Protein AF-X0VAJ5-F1 (afdb_monomer)

Mean predicted aligned error: 2.84 Å

Organism: NCBI:txid412755

Radius of gyration: 12.58 Å; Cα contacts (8 Å, |Δi|>4): 144; chains: 1; bounding box: 33×22×28 Å

Solvent-accessible sur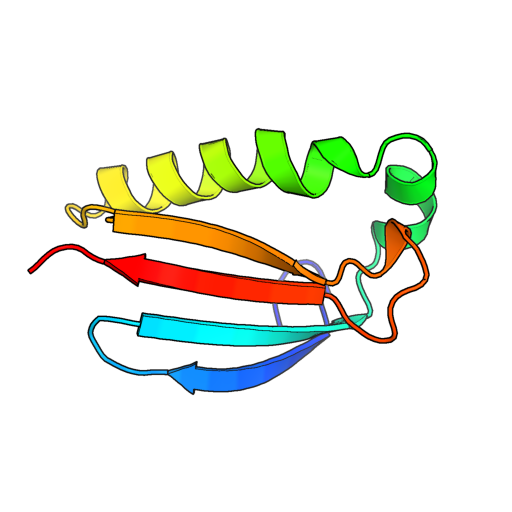face area (backbone atoms only — not comparable to full-atom values): 4515 Å² total; per-residue (Å²): 109,48,100,81,61,36,35,55,49,74,83,38,83,54,99,50,39,37,30,34,41,33,69,40,55,84,54,32,76,73,34,41,84,49,51,60,51,67,61,52,54,46,40,52,51,50,49,53,54,37,46,76,73,77,41,55,69,68,43,67,52,64,83,36,39,45,40,78,71,40,89,30,24,31,43,40,42,30,44,57,136

pLDDT: mean 94.54, std 4.03, range [72.75, 98.31]

Foldseek 3Di:
DDPQPFDWDWPDDDPFKTKIWTQDDPCLCVCLVPVCCVFPVVQVVVQVVQVVVVWHWPDWGWPDGVSPVDNTTITMTGTDD

Nearest PDB structures (foldseek):
  7e2c-assembly1_G  TM=5.633E-01  e=4.990E-01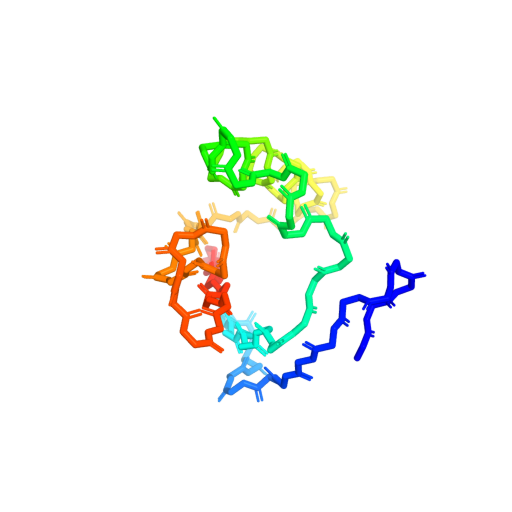  Saccharomyces cerevisiae S288C
  7e93-assembly1_R  TM=5.633E-01  e=4.990E-01  Saccharomyces cerevisiae S288C
  7u06-assembly1_j  TM=5.949E-01  e=1.038E+00  Saccharomyces cerevisiae
  7n7s-assembly2_C  TM=4.641E-01  e=1.038E+00  Elizabethkingia anophelis NUHP1

Structure (mmCIF, N/CA/C/O backbone):
data_AF-X0VAJ5-F1
#
_entry.id   AF-X0VAJ5-F1
#
loop_
_atom_site.group_PDB
_atom_site.id
_atom_site.type_symbol
_atom_site.label_atom_id
_atom_site.label_alt_id
_atom_site.label_comp_id
_atom_site.label_asym_id
_atom_site.label_entity_id
_atom_site.label_seq_id
_atom_site.pdbx_PDB_ins_code
_atom_site.Cartn_x
_atom_site.Cartn_y
_atom_site.Cartn_z
_atom_site.occupancy
_atom_site.B_iso_or_equiv
_atom_site.auth_seq_id
_atom_site.auth_comp_id
_atom_site.auth_asym_id
_atom_site.auth_atom_id
_atom_site.pdbx_PDB_model_num
ATOM 1 N N . ASP A 1 1 ? -6.308 7.334 -7.943 1.00 72.75 1 ASP A N 1
ATOM 2 C CA . ASP A 1 1 ? -4.928 7.854 -8.040 1.00 72.75 1 ASP A CA 1
ATOM 3 C C . ASP A 1 1 ? -4.547 8.636 -6.799 1.00 72.75 1 ASP A C 1
ATOM 5 O O . ASP A 1 1 ? -5.424 9.229 -6.180 1.00 72.75 1 ASP A O 1
ATOM 9 N N . SER A 1 2 ? -3.273 8.583 -6.401 1.00 82.69 2 SER A N 1
ATOM 10 C CA . SER A 1 2 ? -2.753 9.368 -5.271 1.00 82.69 2 SER A CA 1
ATOM 11 C C . SER A 1 2 ? -2.140 10.693 -5.738 1.00 82.69 2 SER A C 1
ATOM 13 O O . SER A 1 2 ? -1.711 10.819 -6.885 1.00 82.69 2 SER A O 1
ATOM 15 N N . GLY A 1 3 ? -2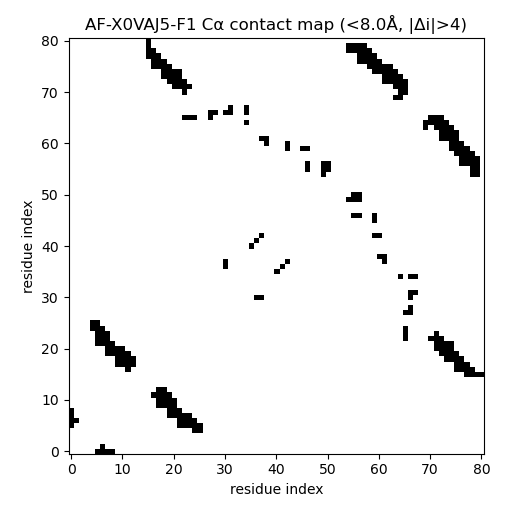.034 11.672 -4.831 1.00 83.81 3 GLY A N 1
ATOM 16 C CA . GLY A 1 3 ? -1.409 12.976 -5.109 1.00 83.81 3 GLY A CA 1
ATOM 17 C C . GLY A 1 3 ? 0.086 12.912 -5.458 1.00 83.81 3 GLY A C 1
ATOM 18 O O . GLY A 1 3 ? 0.631 13.876 -5.981 1.00 83.81 3 GLY A O 1
ATOM 19 N N . ILE A 1 4 ? 0.734 11.769 -5.217 1.00 86.69 4 ILE A N 1
ATOM 20 C CA . ILE A 1 4 ? 2.136 11.497 -5.575 1.00 86.69 4 ILE A CA 1
ATOM 21 C C . ILE A 1 4 ? 2.269 10.693 -6.877 1.00 86.69 4 ILE A C 1
ATOM 23 O O . ILE A 1 4 ? 3.361 10.256 -7.215 1.00 86.69 4 ILE A O 1
ATOM 27 N N . GLY A 1 5 ? 1.174 10.473 -7.614 1.00 92.88 5 GLY A N 1
ATOM 28 C CA . GLY A 1 5 ? 1.201 9.844 -8.938 1.00 92.88 5 GLY A CA 1
ATOM 29 C C . GLY A 1 5 ? 1.140 8.315 -8.947 1.00 92.88 5 GLY A C 1
ATOM 30 O O . GLY A 1 5 ? 1.377 7.720 -9.997 1.00 92.88 5 GLY A O 1
ATOM 31 N N . ILE A 1 6 ? 0.802 7.666 -7.827 1.00 95.38 6 ILE A N 1
ATOM 32 C CA . ILE A 1 6 ? 0.533 6.221 -7.808 1.00 95.38 6 ILE A CA 1
ATOM 33 C C . ILE A 1 6 ? -0.835 5.962 -8.447 1.00 95.38 6 ILE A C 1
ATOM 35 O O . ILE A 1 6 ? -1.842 6.560 -8.041 1.00 95.38 6 ILE A O 1
ATOM 39 N N . LYS A 1 7 ? -0.874 5.050 -9.423 1.00 97.56 7 LYS A N 1
ATOM 40 C CA . LYS A 1 7 ? -2.088 4.700 -10.176 1.00 97.56 7 LYS A CA 1
ATOM 41 C C . LYS A 1 7 ? -2.486 3.262 -9.912 1.00 97.56 7 LYS A C 1
ATOM 43 O O . LYS A 1 7 ? -1.642 2.367 -9.858 1.00 97.56 7 LYS A O 1
ATOM 48 N N . GLY A 1 8 ? -3.782 3.048 -9.752 1.00 96.69 8 GLY A N 1
ATOM 49 C CA . GLY A 1 8 ? -4.313 1.767 -9.325 1.00 96.69 8 GLY A CA 1
ATOM 50 C C . GLY A 1 8 ? -5.821 1.780 -9.174 1.00 96.69 8 GLY A C 1
ATOM 51 O O . GLY A 1 8 ? -6.473 2.796 -9.411 1.00 96.69 8 GLY A O 1
ATOM 52 N N . GLU A 1 9 ? -6.354 0.659 -8.716 1.00 97.19 9 GLU A N 1
ATOM 53 C CA . GLU A 1 9 ? -7.775 0.477 -8.451 1.00 97.19 9 GLU A CA 1
ATOM 54 C C . GLU A 1 9 ? -8.002 -0.078 -7.044 1.00 97.19 9 GLU A C 1
ATOM 56 O O . GLU A 1 9 ? -7.175 -0.812 -6.499 1.00 97.19 9 GLU A O 1
ATOM 61 N N . TRP A 1 10 ? -9.140 0.275 -6.454 1.00 97.38 10 TRP A N 1
ATOM 62 C CA . TRP A 1 10 ? -9.619 -0.357 -5.232 1.00 97.38 10 TRP A CA 1
ATOM 63 C C . TRP A 1 10 ? -10.387 -1.613 -5.620 1.00 97.38 10 TRP A C 1
ATOM 65 O O . TRP A 1 10 ? -11.424 -1.517 -6.272 1.00 97.38 10 TRP A O 1
ATOM 75 N N . VAL A 1 11 ? -9.882 -2.777 -5.223 1.00 98.00 11 VAL A N 1
ATOM 76 C CA . VAL A 1 11 ? -10.591 -4.051 -5.422 1.00 98.00 11 VAL A CA 1
ATOM 77 C C . VAL A 1 11 ? -11.482 -4.382 -4.227 1.00 98.00 11 VAL A C 1
ATOM 79 O O . VAL A 1 11 ? -12.431 -5.148 -4.356 1.00 98.00 11 VAL A O 1
ATOM 82 N N . GLU A 1 12 ? -11.218 -3.749 -3.081 1.00 98.00 12 GLU A N 1
ATOM 83 C CA . GLU A 1 12 ? -12.084 -3.753 -1.910 1.00 98.00 12 GLU A CA 1
ATOM 84 C C . GLU A 1 12 ? -11.988 -2.408 -1.185 1.00 98.00 12 GLU A C 1
ATOM 86 O O . GLU A 1 12 ? -10.896 -1.869 -1.011 1.00 98.00 12 GLU A O 1
ATOM 91 N N . ASN A 1 13 ? -13.126 -1.864 -0.756 1.00 95.56 13 ASN A N 1
ATOM 92 C CA . ASN A 1 13 ? -13.191 -0.611 -0.002 1.00 95.56 13 ASN A CA 1
ATOM 93 C C . ASN A 1 13 ? -14.320 -0.671 1.038 1.00 95.56 13 ASN A C 1
ATOM 95 O O . ASN A 1 13 ? -15.347 0.003 0.927 1.00 95.56 13 ASN A O 1
ATOM 99 N N . GLY A 1 14 ? -14.172 -1.585 1.993 1.00 95.94 14 GLY A N 1
ATOM 100 C CA . GLY A 1 14 ? -15.100 -1.775 3.098 1.00 95.94 14 GLY A CA 1
ATOM 101 C C . GLY A 1 14 ? -14.747 -0.916 4.312 1.00 95.94 14 GLY A C 1
ATOM 102 O O . GLY A 1 14 ? -13.687 -0.309 4.402 1.00 95.94 14 GLY A O 1
ATOM 103 N N . LYS A 1 15 ? -15.640 -0.908 5.308 1.00 94.19 15 LYS A N 1
ATOM 104 C CA . LYS A 1 15 ? -15.450 -0.131 6.549 1.00 94.19 15 LYS A CA 1
ATOM 105 C C . LYS A 1 15 ? -14.292 -0.621 7.426 1.00 94.19 15 LYS A C 1
ATOM 107 O O . LYS A 1 15 ? -13.765 0.158 8.209 1.00 94.19 15 LYS A O 1
ATOM 112 N N . LYS A 1 16 ? -13.960 -1.911 7.349 1.00 95.62 16 LYS A N 1
ATOM 113 C CA . LYS A 1 16 ? -12.945 -2.568 8.194 1.00 95.62 16 LYS A CA 1
ATOM 114 C C . LYS A 1 16 ? -11.770 -3.129 7.407 1.00 95.62 16 LYS A C 1
ATOM 116 O O . LYS A 1 16 ? -10.769 -3.507 8.002 1.00 95.62 16 LYS A O 1
ATOM 121 N N . ARG A 1 17 ? -11.897 -3.198 6.085 1.00 97.19 17 ARG A N 1
ATOM 122 C CA . ARG A 1 17 ? -10.885 -3.764 5.210 1.00 97.19 17 ARG A CA 1
ATOM 123 C C . ARG A 1 17 ? -10.906 -3.062 3.868 1.00 97.19 17 ARG A C 1
ATOM 125 O O . ARG A 1 17 ? -11.976 -2.824 3.306 1.00 97.19 17 ARG A O 1
ATOM 132 N N . ALA A 1 18 ? -9.724 -2.738 3.373 1.00 97.56 18 ALA A N 1
ATOM 133 C CA . ALA A 1 18 ? -9.538 -2.167 2.056 1.00 97.56 18 ALA A CA 1
ATOM 134 C C . ALA A 1 18 ? -8.365 -2.855 1.361 1.00 97.56 18 ALA A C 1
ATOM 136 O O . ALA A 1 18 ? -7.358 -3.188 1.988 1.00 97.56 18 ALA A O 1
ATOM 137 N N . VAL A 1 19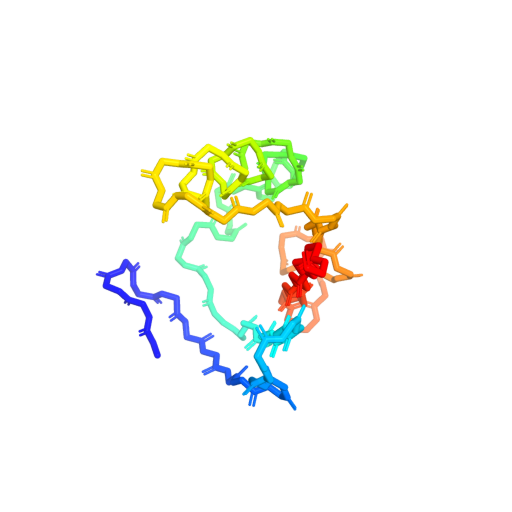 ? -8.509 -3.067 0.055 1.00 98.06 19 VAL A N 1
ATOM 138 C CA . VAL A 1 19 ? -7.467 -3.642 -0.790 1.00 98.06 19 VAL A CA 1
ATOM 139 C C . VAL A 1 19 ? -7.339 -2.810 -2.048 1.00 98.06 19 VAL A C 1
ATOM 141 O O . VAL A 1 19 ? -8.316 -2.578 -2.770 1.00 98.06 19 VAL A O 1
ATOM 144 N N . LYS A 1 20 ? -6.111 -2.395 -2.337 1.00 97.38 20 LYS A N 1
ATOM 145 C CA . LYS A 1 20 ? -5.779 -1.603 -3.513 1.00 97.38 20 LYS A CA 1
ATOM 146 C C . LYS A 1 20 ? -4.722 -2.315 -4.342 1.00 97.38 20 LYS A C 1
ATOM 148 O O . LYS A 1 20 ? -3.719 -2.783 -3.811 1.00 97.38 20 LYS A O 1
ATOM 153 N N . ARG A 1 21 ? -4.934 -2.358 -5.655 1.00 98.31 21 ARG A N 1
ATOM 154 C CA . ARG A 1 21 ? -3.939 -2.816 -6.626 1.00 98.31 21 ARG A CA 1
ATOM 155 C C . ARG A 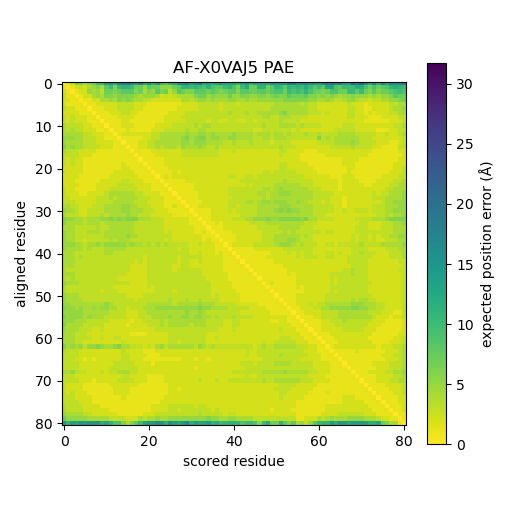1 21 ? -3.326 -1.621 -7.320 1.00 98.31 21 ARG A C 1
ATOM 157 O O . ARG A 1 21 ? -4.038 -0.842 -7.946 1.00 98.31 21 ARG A O 1
ATOM 164 N N . GLU A 1 22 ? -2.017 -1.465 -7.206 1.00 97.56 22 GLU A N 1
ATOM 165 C CA . GLU A 1 22 ? -1.279 -0.348 -7.790 1.00 97.56 22 GLU A CA 1
ATOM 166 C C . GLU A 1 22 ? -0.459 -0.843 -8.977 1.00 97.56 22 GLU A C 1
ATOM 168 O O . GLU A 1 22 ? 0.493 -1.602 -8.817 1.00 97.56 22 GLU A O 1
ATOM 173 N N . TYR A 1 23 ? -0.844 -0.413 -10.176 1.00 97.75 23 TYR A N 1
ATOM 174 C CA . TYR A 1 23 ? -0.226 -0.822 -11.441 1.00 97.75 23 TYR A CA 1
ATOM 175 C C . TYR A 1 23 ? 0.927 0.096 -11.856 1.00 97.75 23 TYR A C 1
ATOM 177 O O . TYR A 1 23 ? 1.690 -0.222 -12.764 1.00 97.75 23 TYR A O 1
ATOM 185 N N . PHE A 1 24 ? 1.059 1.253 -11.206 1.00 97.25 24 PHE A N 1
ATOM 186 C CA . PHE A 1 24 ? 2.158 2.178 -11.439 1.00 97.25 24 PHE A CA 1
ATOM 187 C C . PHE A 1 24 ? 2.535 2.909 -10.153 1.00 97.25 24 PHE A C 1
ATOM 189 O O . PHE A 1 24 ? 1.680 3.514 -9.503 1.00 97.25 24 PHE A O 1
ATOM 196 N N . CYS A 1 25 ? 3.831 2.913 -9.841 1.00 95.25 25 CYS A N 1
ATOM 197 C CA . CYS A 1 25 ? 4.420 3.695 -8.763 1.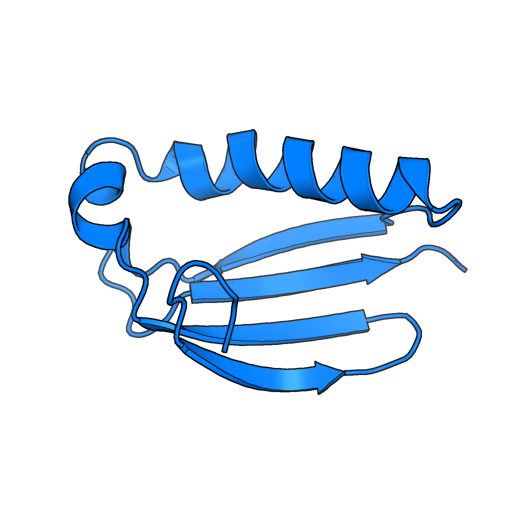00 95.25 25 CYS A CA 1
ATOM 198 C C . CYS A 1 25 ? 5.683 4.407 -9.279 1.00 95.25 25 CYS A C 1
ATOM 200 O O . CYS A 1 25 ? 6.593 3.726 -9.773 1.00 95.25 25 CYS A O 1
ATOM 202 N N . PRO A 1 26 ? 5.784 5.744 -9.142 1.00 95.25 26 PRO A N 1
ATOM 203 C CA . PRO A 1 26 ? 6.937 6.502 -9.633 1.00 95.25 26 PRO A CA 1
ATOM 204 C C . PRO A 1 26 ? 8.239 6.153 -8.902 1.00 95.25 26 PRO A C 1
ATOM 206 O O . PRO A 1 26 ? 9.318 6.377 -9.438 1.00 95.25 26 PRO A O 1
ATOM 209 N N . PHE A 1 27 ? 8.149 5.566 -7.707 1.00 93.25 27 PHE A N 1
ATOM 210 C CA . PHE A 1 27 ? 9.309 5.157 -6.919 1.00 93.25 27 PHE A CA 1
ATOM 211 C C . PHE A 1 27 ? 9.769 3.728 -7.208 1.00 93.25 27 PHE A C 1
ATOM 213 O O . PHE A 1 27 ? 10.837 3.349 -6.737 1.00 93.25 27 PHE A O 1
ATOM 220 N N . SER A 1 28 ? 9.000 2.933 -7.966 1.00 94.38 28 SER A N 1
ATOM 221 C CA . SER A 1 28 ? 9.226 1.484 -8.112 1.00 94.38 28 SER A CA 1
ATOM 222 C C . SER A 1 28 ? 10.651 1.122 -8.539 1.00 94.38 28 SER A C 1
ATOM 224 O O . SER A 1 28 ? 11.257 0.243 -7.935 1.00 94.38 28 SER A O 1
ATOM 226 N N . ALA A 1 29 ? 11.215 1.841 -9.514 1.00 93.94 29 ALA A N 1
ATOM 227 C CA . ALA A 1 29 ? 12.590 1.638 -9.965 1.00 93.94 29 ALA A CA 1
ATOM 228 C C . ALA A 1 29 ? 13.623 1.992 -8.882 1.00 93.94 29 ALA A C 1
ATOM 230 O O . ALA A 1 29 ? 14.610 1.284 -8.710 1.00 93.94 29 ALA A O 1
ATOM 231 N N . THR A 1 30 ? 13.389 3.068 -8.126 1.00 93.75 30 THR A N 1
ATOM 232 C CA . THR A 1 30 ? 14.282 3.507 -7.045 1.00 93.75 30 THR A CA 1
ATOM 233 C C . THR A 1 30 ? 14.290 2.517 -5.890 1.00 93.75 30 THR A C 1
ATOM 235 O O . THR A 1 30 ? 15.354 2.193 -5.379 1.00 93.75 30 THR A O 1
ATOM 238 N N . VAL A 1 31 ? 13.125 2.01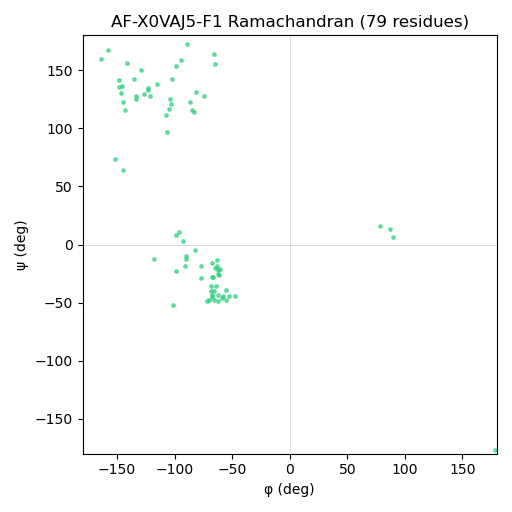3 -5.484 1.00 94.56 31 VAL A N 1
ATOM 239 C CA . VAL A 1 31 ? 13.029 1.053 -4.375 1.00 94.56 31 VAL A CA 1
ATOM 240 C C . VAL A 1 31 ? 13.320 -0.388 -4.805 1.00 94.56 31 VAL A C 1
ATOM 242 O O . VAL A 1 31 ? 13.411 -1.256 -3.950 1.00 94.56 31 VAL A O 1
ATOM 245 N N . ALA A 1 32 ? 13.536 -0.671 -6.094 1.00 94.75 32 ALA A N 1
ATOM 246 C CA . ALA A 1 32 ? 13.900 -2.013 -6.562 1.00 94.75 32 ALA A CA 1
ATOM 247 C C . ALA A 1 32 ? 15.231 -2.517 -5.975 1.00 94.75 32 ALA A C 1
ATOM 249 O O . ALA A 1 32 ? 15.417 -3.720 -5.825 1.00 94.75 32 ALA A O 1
ATOM 250 N N . VAL A 1 33 ? 16.141 -1.612 -5.595 1.00 95.25 33 VAL A N 1
ATOM 251 C CA . VAL A 1 33 ? 17.412 -1.974 -4.936 1.00 95.25 33 VAL A CA 1
ATOM 252 C C . VAL A 1 33 ? 17.246 -2.340 -3.457 1.00 95.25 33 VAL A C 1
ATOM 254 O O . VAL A 1 33 ? 18.146 -2.939 -2.878 1.00 95.25 33 VAL A O 1
ATOM 257 N N . CYS A 1 34 ? 16.125 -1.954 -2.842 1.00 94.50 34 CYS A N 1
ATOM 258 C CA . CYS A 1 34 ? 15.774 -2.262 -1.455 1.00 94.50 34 CYS A CA 1
ATOM 259 C C . CYS A 1 34 ? 14.238 -2.296 -1.310 1.00 94.50 34 CYS A C 1
ATOM 261 O O . CYS A 1 34 ? 13.636 -1.342 -0.795 1.00 94.50 34 CYS A O 1
ATOM 263 N N . PRO A 1 35 ? 13.568 -3.349 -1.823 1.00 93.00 35 PRO A N 1
ATOM 264 C CA . PRO A 1 35 ? 12.106 -3.437 -1.816 1.00 93.00 35 PRO A CA 1
ATOM 265 C C . PRO A 1 35 ? 11.497 -3.426 -0.410 1.00 93.00 35 PRO A C 1
ATOM 267 O O . PRO A 1 35 ? 10.324 -3.097 -0.245 1.00 93.00 35 PRO A O 1
ATOM 270 N N . GLU A 1 36 ? 12.288 -3.763 0.607 1.00 92.75 36 GLU A N 1
ATOM 271 C CA . GLU A 1 36 ? 11.918 -3.776 2.020 1.00 92.75 36 GLU A CA 1
ATOM 272 C C . GLU A 1 36 ? 11.526 -2.385 2.536 1.00 92.75 36 GLU A C 1
ATOM 274 O O . GLU A 1 36 ? 10.766 -2.275 3.498 1.00 92.75 36 GLU A O 1
ATOM 279 N N . VAL A 1 37 ? 11.961 -1.307 1.869 1.00 92.31 37 VAL A N 1
ATOM 280 C CA . VAL A 1 37 ? 11.457 0.049 2.138 1.00 92.31 37 VAL A CA 1
ATOM 281 C C . VAL A 1 37 ? 9.932 0.094 1.998 1.00 92.31 37 VAL A C 1
ATOM 283 O O . VAL A 1 37 ? 9.262 0.704 2.830 1.00 92.31 37 VAL A O 1
ATOM 286 N N . CYS A 1 38 ? 9.354 -0.596 1.009 1.00 91.19 38 CYS A N 1
ATOM 287 C CA . CYS A 1 38 ? 7.902 -0.660 0.841 1.00 91.19 38 CYS A CA 1
ATOM 288 C C . CYS A 1 38 ? 7.202 -1.422 1.971 1.00 91.19 38 CYS A C 1
ATOM 290 O O . CYS A 1 38 ? 6.050 -1.134 2.254 1.00 91.19 38 CYS A O 1
ATOM 292 N N . THR A 1 39 ? 7.861 -2.376 2.627 1.00 90.44 39 THR A N 1
ATOM 293 C CA . THR A 1 39 ? 7.222 -3.200 3.667 1.00 90.44 39 THR A CA 1
ATOM 294 C C . THR A 1 39 ? 7.512 -2.735 5.087 1.00 90.44 39 THR A C 1
ATOM 296 O O . THR A 1 39 ? 6.733 -3.048 5.974 1.00 90.44 39 THR A O 1
ATOM 299 N N . HIS A 1 40 ? 8.599 -1.999 5.327 1.00 92.88 40 HIS A N 1
ATOM 300 C CA . HIS A 1 40 ? 8.944 -1.499 6.662 1.00 92.88 40 HIS A CA 1
ATOM 301 C C . HIS A 1 40 ? 8.589 -0.028 6.846 1.00 92.88 40 HIS A C 1
ATOM 303 O O . HIS A 1 40 ? 7.917 0.328 7.810 1.00 92.88 40 HIS A O 1
ATOM 309 N N . LEU A 1 41 ? 9.028 0.839 5.927 1.00 91.38 41 LEU A N 1
ATOM 310 C CA . LEU A 1 41 ? 8.800 2.276 6.071 1.00 91.38 41 LEU A CA 1
ATOM 311 C C . LEU A 1 41 ? 7.322 2.611 5.874 1.00 91.38 41 LEU A C 1
ATOM 313 O O . LEU A 1 41 ? 6.749 3.327 6.687 1.00 91.38 41 LEU A O 1
ATOM 317 N N . PHE A 1 42 ? 6.700 2.082 4.819 1.00 90.19 42 PHE A N 1
ATOM 318 C CA . PHE A 1 42 ? 5.286 2.359 4.563 1.00 90.19 42 PHE A CA 1
ATOM 319 C C . PHE A 1 42 ? 4.365 1.725 5.607 1.00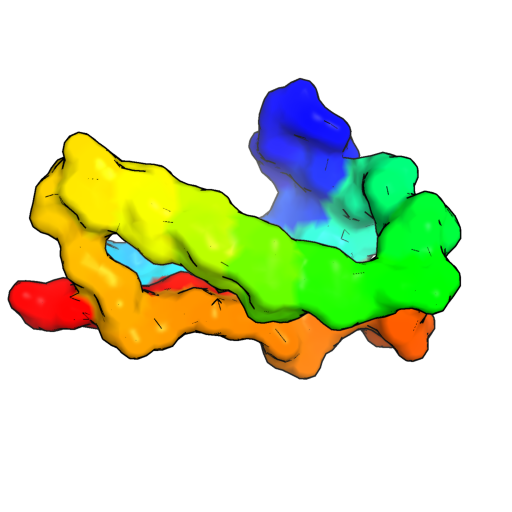 90.19 42 PHE A C 1
ATOM 321 O O . PHE A 1 42 ? 3.405 2.374 5.994 1.00 90.19 42 PHE A O 1
ATOM 328 N N . ASP A 1 43 ? 4.678 0.533 6.127 1.00 91.69 43 ASP A N 1
ATOM 329 C CA . ASP A 1 43 ? 3.919 -0.042 7.249 1.00 91.69 43 ASP A CA 1
ATOM 330 C C . ASP A 1 43 ? 3.955 0.873 8.480 1.00 91.69 43 ASP A C 1
ATOM 332 O O . ASP A 1 43 ? 2.911 1.203 9.043 1.00 91.69 43 ASP A O 1
ATOM 336 N N . ALA A 1 44 ? 5.134 1.390 8.838 1.00 93.69 44 ALA A N 1
ATOM 337 C CA . ALA A 1 44 ? 5.259 2.344 9.936 1.00 93.69 44 ALA A CA 1
ATOM 338 C C . ALA A 1 44 ? 4.493 3.658 9.676 1.00 93.69 44 ALA A C 1
ATOM 340 O O . ALA A 1 44 ? 3.815 4.161 10.575 1.00 93.69 44 ALA A O 1
ATOM 341 N N . ILE A 1 45 ? 4.575 4.209 8.457 1.00 93.19 45 ILE A N 1
ATOM 342 C CA . ILE A 1 45 ? 3.860 5.438 8.065 1.00 93.19 45 ILE A CA 1
ATOM 343 C C . ILE A 1 45 ? 2.344 5.244 8.155 1.00 93.19 45 ILE A C 1
ATOM 345 O O . ILE A 1 45 ? 1.654 6.090 8.723 1.00 93.19 45 ILE A O 1
ATOM 349 N N . GLU A 1 46 ? 1.818 4.155 7.601 1.00 93.06 46 GLU A N 1
ATOM 350 C CA . GLU A 1 46 ? 0.378 3.900 7.556 1.00 93.06 46 GLU A CA 1
ATOM 351 C C . GLU A 1 46 ? -0.165 3.643 8.961 1.00 93.06 46 GLU A C 1
ATOM 353 O O . GLU A 1 46 ? -1.135 4.285 9.364 1.00 93.06 46 GLU A O 1
ATOM 358 N N . ARG A 1 47 ? 0.515 2.822 9.774 1.00 94.19 47 ARG A N 1
ATOM 359 C CA . ARG A 1 47 ? 0.133 2.619 11.182 1.00 94.19 47 ARG A CA 1
ATOM 360 C C . ARG A 1 47 ? 0.069 3.934 11.955 1.00 94.19 47 ARG A C 1
ATOM 362 O O . ARG A 1 47 ? -0.946 4.199 12.595 1.00 94.19 47 ARG A O 1
ATOM 369 N N . GLY A 1 48 ? 1.096 4.780 11.838 1.00 95.44 48 GLY A N 1
ATOM 370 C CA . GLY A 1 48 ? 1.108 6.095 12.482 1.00 95.44 48 GLY A CA 1
ATOM 371 C C . GLY A 1 48 ? 0.016 7.035 11.957 1.00 95.44 48 GLY A C 1
ATOM 372 O O . GLY A 1 48 ? -0.581 7.785 12.726 1.00 95.44 48 GLY A O 1
ATOM 373 N N . THR A 1 49 ? -0.293 6.969 10.659 1.00 94.88 49 THR A N 1
ATOM 374 C CA . THR A 1 49 ? -1.349 7.779 10.030 1.00 94.88 49 THR A CA 1
ATOM 375 C C . THR A 1 49 ? -2.730 7.408 10.566 1.00 94.88 49 THR A C 1
ATOM 377 O O . THR A 1 49 ? -3.496 8.294 10.948 1.00 94.88 49 THR A O 1
ATOM 380 N N . PHE A 1 50 ? -3.047 6.113 10.635 1.00 95.12 50 PHE A N 1
ATOM 381 C CA . PHE A 1 50 ? -4.329 5.642 11.161 1.00 95.12 50 PHE A CA 1
ATOM 382 C C . PHE A 1 50 ? -4.457 5.883 12.668 1.00 95.12 50 PHE A C 1
ATOM 384 O O . PHE A 1 50 ? -5.507 6.347 13.118 1.00 95.12 50 PHE A O 1
ATOM 391 N N . GLU A 1 51 ? -3.384 5.669 13.434 1.00 95.12 51 GLU A N 1
ATOM 392 C CA . GLU A 1 51 ? -3.362 5.971 14.868 1.00 95.12 51 GLU A CA 1
ATOM 393 C C . GLU A 1 51 ? -3.670 7.453 15.132 1.00 95.12 51 GLU A C 1
ATOM 395 O O . GLU A 1 51 ? -4.515 7.773 15.971 1.00 95.12 51 GLU A O 1
ATOM 400 N N . ALA A 1 52 ? -3.064 8.364 14.361 1.00 97.19 52 ALA A N 1
ATOM 401 C CA . ALA A 1 52 ? -3.267 9.806 14.506 1.00 97.19 52 ALA A CA 1
ATOM 402 C C . ALA A 1 52 ? -4.720 10.258 14.261 1.00 97.19 52 ALA A C 1
ATOM 404 O O . ALA A 1 52 ? -5.140 11.280 14.805 1.00 97.19 52 ALA A O 1
ATOM 405 N N . ILE A 1 53 ? -5.499 9.507 13.474 1.00 95.31 53 ILE A N 1
ATOM 406 C CA . ILE A 1 53 ? -6.927 9.778 13.231 1.00 95.31 53 ILE A CA 1
ATOM 407 C C . ILE A 1 53 ? -7.860 8.957 14.138 1.00 95.31 53 ILE A C 1
ATOM 409 O O . ILE A 1 53 ? -9.073 8.949 13.926 1.00 95.31 53 ILE A O 1
ATOM 413 N N . GLY A 1 54 ? -7.318 8.279 15.156 1.00 95.00 54 GLY A N 1
ATOM 414 C CA . GLY A 1 54 ? -8.084 7.502 16.132 1.00 95.00 54 GLY A CA 1
ATOM 415 C C . GLY A 1 54 ? -8.540 6.127 15.637 1.00 95.00 54 GLY A C 1
ATOM 416 O O . GLY A 1 54 ? -9.427 5.529 16.244 1.00 95.00 54 GLY A O 1
ATOM 417 N N . ALA A 1 55 ? -7.954 5.619 14.551 1.00 94.69 55 ALA A N 1
ATOM 418 C CA . ALA A 1 55 ? -8.206 4.278 14.038 1.00 94.69 55 ALA A CA 1
ATOM 419 C C . ALA A 1 55 ? -7.063 3.331 14.425 1.00 94.69 55 ALA A C 1
ATOM 421 O O . ALA A 1 55 ? -5.893 3.704 14.408 1.00 94.69 55 ALA A O 1
ATOM 422 N N . ARG A 1 56 ? -7.390 2.079 14.752 1.00 94.44 56 ARG A N 1
ATOM 423 C CA . ARG A 1 56 ? -6.384 1.054 15.049 1.00 94.44 56 ARG A CA 1
ATOM 424 C C . ARG A 1 56 ? -6.238 0.098 13.881 1.00 94.44 56 ARG A C 1
ATOM 426 O O . ARG A 1 56 ? -7.219 -0.487 13.424 1.00 94.44 56 ARG A O 1
ATOM 433 N N . VAL A 1 57 ? -5.005 -0.047 13.409 1.00 95.81 57 VAL A N 1
ATOM 434 C CA . VAL A 1 57 ? -4.643 -0.980 12.340 1.00 95.81 57 VAL A CA 1
ATOM 435 C C . VAL A 1 57 ? -4.429 -2.358 12.947 1.00 95.81 57 VAL A C 1
ATOM 437 O O . VAL A 1 57 ? -3.473 -2.563 13.694 1.00 95.81 57 VAL A O 1
ATOM 440 N N . LYS A 1 58 ? -5.291 -3.305 12.582 1.00 96.31 58 LYS A N 1
ATOM 441 C CA . LYS A 1 58 ? -5.106 -4.724 12.888 1.00 96.31 58 LYS A CA 1
ATOM 442 C C . LYS A 1 58 ? -3.974 -5.292 12.038 1.00 96.31 58 LYS A C 1
ATOM 444 O O . LYS A 1 58 ? -3.071 -5.939 12.561 1.00 96.31 58 LYS A O 1
ATOM 449 N N . ASP A 1 59 ? -4.015 -5.028 10.736 1.00 95.12 59 ASP A N 1
ATOM 450 C CA . ASP A 1 59 ? -3.012 -5.503 9.793 1.00 95.12 59 ASP A CA 1
ATOM 451 C C . ASP A 1 59 ? -2.819 -4.512 8.642 1.00 95.12 59 ASP A C 1
ATOM 453 O O . ASP A 1 59 ? -3.773 -3.905 8.157 1.00 95.12 59 ASP A O 1
ATOM 457 N N . PHE A 1 60 ? -1.574 -4.350 8.217 1.00 95.56 60 PHE A N 1
ATOM 458 C CA . PHE A 1 60 ? -1.213 -3.603 7.023 1.00 95.56 60 PHE A CA 1
ATOM 459 C C . PHE A 1 60 ? -0.012 -4.287 6.384 1.00 95.56 60 PHE A C 1
ATOM 461 O O . PHE A 1 60 ? 1.022 -4.470 7.026 1.00 95.56 60 PHE A O 1
ATOM 468 N N . HIS A 1 61 ? -0.146 -4.687 5.124 1.00 95.12 61 HIS A N 1
ATOM 469 C CA . HIS A 1 61 ? 0.943 -5.333 4.404 1.00 95.12 61 HIS A CA 1
ATOM 470 C C . HIS A 1 61 ? 0.781 -5.227 2.887 1.00 95.12 61 HIS A C 1
ATOM 472 O O . HIS A 1 61 ? -0.278 -4.886 2.354 1.00 95.12 61 HIS A O 1
ATOM 478 N N . PHE A 1 62 ? 1.863 -5.569 2.187 1.00 95.69 62 PHE A N 1
ATOM 479 C CA . PHE A 1 62 ? 1.884 -5.720 0.738 1.00 95.69 62 PHE A CA 1
ATOM 480 C C . PHE A 1 62 ? 1.917 -7.207 0.372 1.00 95.69 62 PHE A C 1
ATOM 482 O O . PHE A 1 62 ? 2.895 -7.891 0.672 1.00 95.69 62 PHE A O 1
ATOM 489 N N . GLY A 1 63 ? 0.876 -7.708 -0.297 1.00 93.00 63 GLY A N 1
ATOM 490 C CA . GLY A 1 63 ? 0.830 -9.091 -0.795 1.00 93.00 63 GLY A CA 1
ATOM 491 C C . GLY A 1 63 ? 1.660 -9.309 -2.068 1.00 93.00 63 GLY A C 1
ATOM 492 O O . GLY A 1 63 ? 2.171 -10.401 -2.305 1.00 93.00 63 GLY A O 1
ATOM 493 N N . LYS A 1 64 ? 1.815 -8.254 -2.877 1.00 96.75 64 LYS A N 1
ATOM 494 C CA . LYS A 1 64 ? 2.620 -8.194 -4.110 1.00 96.75 64 LYS A CA 1
ATOM 495 C C . LYS A 1 64 ? 3.322 -6.847 -4.205 1.00 96.75 64 LYS A C 1
ATOM 497 O O . LYS A 1 64 ? 2.838 -5.875 -3.619 1.00 96.75 64 LYS A O 1
ATOM 502 N N . LEU A 1 65 ? 4.431 -6.776 -4.940 1.00 96.75 65 LEU A N 1
ATOM 503 C CA . LEU A 1 65 ? 5.292 -5.597 -5.026 1.00 96.75 65 LEU A CA 1
ATOM 504 C C . LEU A 1 65 ? 5.871 -5.394 -6.437 1.00 96.75 65 LEU A C 1
ATOM 506 O O . LEU A 1 65 ? 6.734 -6.153 -6.876 1.00 96.75 65 LEU A O 1
ATOM 510 N N . LEU A 1 66 ? 5.504 -4.286 -7.097 1.00 97.06 66 LEU A N 1
ATOM 511 C CA . LEU A 1 66 ? 6.120 -3.843 -8.362 1.00 97.06 66 LEU A CA 1
ATOM 512 C C . LEU A 1 66 ? 7.666 -3.864 -8.325 1.00 97.06 66 LEU A C 1
ATOM 514 O O . LEU A 1 66 ? 8.262 -4.367 -9.276 1.00 97.06 66 LEU A O 1
ATOM 518 N N . PRO A 1 67 ? 8.352 -3.395 -7.256 1.00 95.56 67 PRO A N 1
ATOM 519 C CA . PRO A 1 67 ? 9.820 -3.431 -7.189 1.00 95.56 67 PRO A CA 1
ATOM 520 C C . PRO A 1 67 ? 10.426 -4.843 -7.207 1.00 95.56 67 PRO A C 1
ATOM 522 O O . PRO A 1 67 ? 11.607 -4.988 -7.502 1.00 95.56 67 PRO A O 1
ATOM 525 N N . LYS A 1 68 ? 9.633 -5.879 -6.897 1.00 96.19 68 LYS A N 1
ATOM 526 C CA . LYS A 1 68 ? 10.035 -7.293 -6.968 1.00 96.19 68 LYS A CA 1
ATOM 527 C C . LYS A 1 68 ? 9.688 -7.949 -8.313 1.00 96.19 68 LYS A C 1
ATOM 529 O O . LYS A 1 68 ? 9.945 -9.135 -8.488 1.00 96.19 68 LYS A O 1
ATOM 534 N N . GLY A 1 69 ? 9.133 -7.190 -9.261 1.00 95.81 69 GLY A N 1
ATOM 535 C CA . GLY A 1 69 ? 8.733 -7.676 -10.584 1.00 95.81 69 GLY A CA 1
ATOM 536 C C . GLY A 1 69 ? 7.301 -8.210 -10.664 1.00 95.81 69 GLY A C 1
ATOM 537 O O . GLY A 1 69 ? 6.914 -8.729 -11.710 1.00 95.81 69 GLY A O 1
ATOM 538 N N . ASP A 1 70 ? 6.503 -8.080 -9.599 1.00 97.94 70 ASP A N 1
ATOM 539 C CA . ASP A 1 70 ? 5.082 -8.427 -9.645 1.00 97.94 70 ASP A CA 1
ATOM 540 C C . ASP A 1 70 ? 4.308 -7.501 -10.601 1.00 97.94 70 ASP A C 1
ATOM 542 O O . ASP A 1 70 ? 4.703 -6.352 -10.809 1.00 97.94 70 ASP A O 1
ATOM 546 N N . PRO A 1 71 ? 3.159 -7.941 -11.150 1.00 97.62 71 PRO A N 1
ATOM 547 C CA . PRO A 1 71 ? 2.372 -7.127 -12.080 1.00 97.62 71 PRO A CA 1
ATOM 548 C C . PRO A 1 71 ? 1.724 -5.886 -11.439 1.00 97.62 71 PRO A C 1
ATOM 550 O O . PRO A 1 71 ? 1.250 -5.008 -12.157 1.00 97.62 71 PRO A O 1
ATOM 553 N N . TYR A 1 72 ? 1.647 -5.833 -10.107 1.00 98.12 72 TYR A N 1
ATOM 554 C CA . TYR A 1 72 ? 1.099 -4.720 -9.332 1.00 98.12 72 TYR A CA 1
ATOM 555 C C . TYR A 1 72 ? 1.527 -4.826 -7.862 1.00 98.12 72 TYR A C 1
ATOM 557 O O . TYR A 1 72 ? 1.861 -5.915 -7.391 1.00 98.12 72 TYR A O 1
ATOM 565 N N . CYS A 1 73 ? 1.470 -3.720 -7.117 1.00 97.38 73 CYS A N 1
ATOM 566 C CA . CYS A 1 73 ? 1.509 -3.771 -5.655 1.00 97.38 73 CYS A CA 1
ATOM 567 C C . CYS A 1 73 ? 0.113 -4.093 -5.113 1.00 97.38 73 CYS A C 1
ATOM 569 O O . CYS A 1 73 ? -0.850 -3.448 -5.526 1.00 97.38 73 CYS A O 1
ATOM 571 N N . GLU A 1 74 ? -0.019 -5.052 -4.197 1.00 97.56 74 GLU A N 1
ATOM 572 C CA . GLU A 1 74 ? -1.299 -5.368 -3.540 1.00 97.56 74 GLU A CA 1
ATOM 573 C C . GLU A 1 74 ? -1.271 -4.864 -2.101 1.00 97.56 74 GLU A C 1
ATOM 575 O O . GLU A 1 74 ? -0.721 -5.532 -1.231 1.00 97.56 74 GLU A O 1
ATOM 580 N N . VAL A 1 75 ? -1.821 -3.673 -1.868 1.00 96.75 75 VAL A N 1
ATOM 581 C CA . VAL A 1 75 ? -1.870 -3.037 -0.547 1.00 96.75 75 VAL A CA 1
ATOM 582 C C . VAL A 1 75 ? -3.113 -3.517 0.179 1.00 96.75 75 VAL A C 1
ATOM 584 O O . VAL A 1 75 ? -4.220 -3.349 -0.337 1.00 96.75 75 VAL A O 1
ATOM 587 N N . ILE A 1 76 ? -2.937 -4.099 1.359 1.00 97.50 76 ILE A N 1
ATOM 588 C CA . ILE A 1 76 ? -4.018 -4.643 2.177 1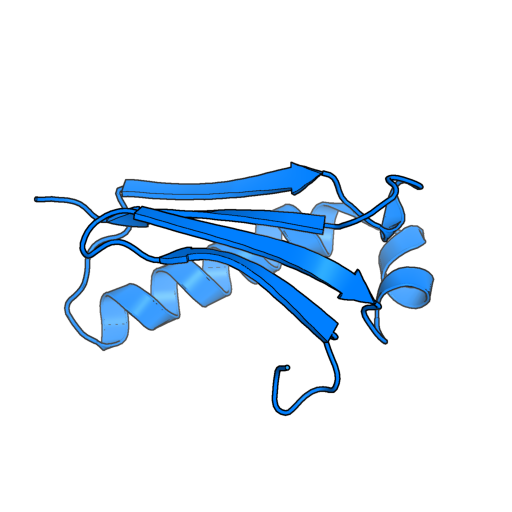.00 97.50 76 ILE A CA 1
ATOM 589 C C . ILE A 1 76 ? -3.990 -3.932 3.526 1.00 97.50 76 ILE A C 1
ATOM 591 O O . ILE A 1 76 ? -2.951 -3.878 4.178 1.00 97.50 76 ILE A O 1
ATOM 595 N N . LEU A 1 77 ? -5.140 -3.394 3.930 1.00 97.00 77 LEU A N 1
ATOM 596 C CA . LEU A 1 77 ? -5.354 -2.752 5.222 1.00 97.00 77 LEU A CA 1
ATOM 597 C C . LEU A 1 77 ? -6.559 -3.390 5.911 1.00 97.00 77 LEU A C 1
ATOM 599 O O . LEU A 1 77 ? -7.645 -3.440 5.332 1.00 97.00 77 LEU A O 1
ATOM 603 N N . GLU A 1 78 ? -6.385 -3.784 7.167 1.00 97.56 78 GLU A N 1
ATOM 604 C CA . GLU A 1 78 ? -7.441 -4.212 8.080 1.00 97.56 78 GLU A CA 1
ATOM 605 C C . GLU A 1 78 ? -7.422 -3.357 9.350 1.00 97.56 78 GLU A C 1
ATOM 607 O O . GLU A 1 78 ? -6.376 -3.152 9.970 1.00 97.56 78 GLU A O 1
ATOM 612 N N . LEU A 1 79 ? -8.594 -2.883 9.764 1.00 96.44 79 LEU A N 1
ATOM 613 C CA . LEU A 1 79 ? -8.789 -2.150 11.013 1.00 96.44 79 LEU A CA 1
ATOM 614 C C . LEU A 1 79 ? -9.323 -3.080 12.108 1.00 96.44 79 LEU A C 1
ATOM 616 O O . LEU A 1 79 ? -9.990 -4.074 11.819 1.00 96.44 79 LEU A O 1
ATOM 620 N N . GLU A 1 80 ? -9.052 -2.738 13.366 1.00 94.44 80 GLU A N 1
ATOM 621 C CA . GLU A 1 80 ? -9.713 -3.360 14.521 1.00 94.44 80 GLU A CA 1
ATOM 622 C C . GLU A 1 80 ? -11.215 -3.018 14.560 1.00 94.44 80 GLU A C 1
ATOM 624 O O . GLU A 1 80 ? -11.671 -2.091 13.877 1.00 94.44 80 GLU A O 1
ATOM 629 N N . ASP A 1 81 ? -11.988 -3.772 15.351 1.00 81.25 81 ASP A N 1
ATOM 630 C CA . ASP A 1 81 ? -13.423 -3.550 15.599 1.00 81.25 81 ASP A CA 1
ATOM 631 C C . ASP A 1 81 ? -13.730 -2.253 16.363 1.00 81.25 81 ASP A C 1
ATOM 633 O O . ASP A 1 81 ? -12.973 -1.883 17.284 1.00 81.25 81 ASP A O 1
#

Secondary structure (DSSP, 8-state):
--TT--EEEEEEE-SSEEEEEEEE-TTHHHHTT-THHHHHHHHHHHHHHHHHTT--EEEEEESS-GGGT-SSEEEEEEE--

Sequence (81 aa):
DSGIGIKGEWVENGKKRAVKREYFCPFSATVAVCPEVCTHLFDAIERGTFEAIGARVKDFHFGKLLPKGDPYCEVILELED